Protein AF-A0A2M6K8Z6-F1 (afdb_monomer)

Secondary structure (DSSP, 8-state):
-EEEEEEEEEEEESS-HHHHHHHHHHHHH-TTS---S-SSS-TTEEEEEEEEEEEEEE-TTT-PBEEEEEEESSSS-EEEEEEETTT-TT-----

Sequence (95 aa):
MFYEINIKARADSKLSQKELENQLVIALHNVDSQYSKLDGVDDDLEVTDYEITEATPVCENCNGELEYRMFDIDGINLEERLVCEECGFGKPDLK

pLDDT: mean 71.97, std 15.89, ra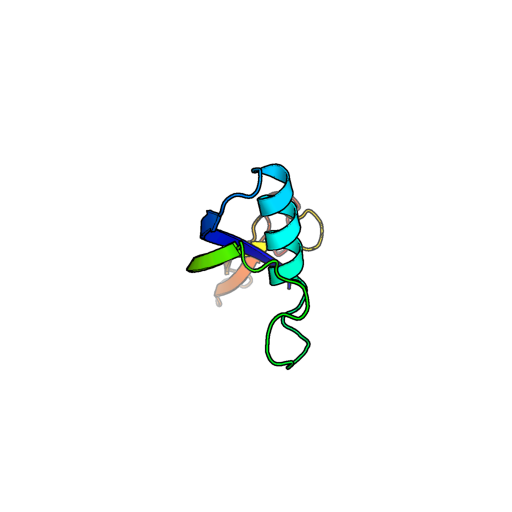nge [40.75, 92.44]

Radius of gyration: 20.35 Å; Cα contacts (8 Å, |Δi|>4): 125; chains: 1; bounding box: 38×21×57 Å

Nearest PDB structures (foldseek):
  5mlc-assembly1_W  TM=4.027E-01  e=8.766E+00  Spinacia oleracea

Mean predicted aligned error: 12.17 Å

Foldseek 3Di:
DDKDWDKDWDKQFPDDPVVVVVVVVVVVVPPVDPDDDDPDPDPGIDGPDMDRDDIFDADPPPRATWDW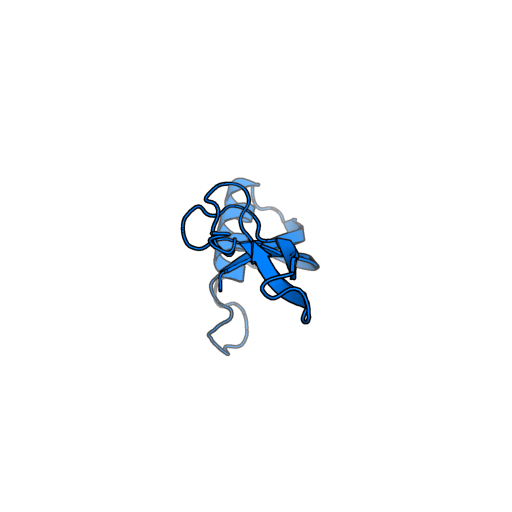DWDDDPVPDIDTFTAGPPPGPGPDPDD

Structure (mmCIF, N/CA/C/O backbone):
data_AF-A0A2M6K8Z6-F1
#
_entry.id   AF-A0A2M6K8Z6-F1
#
loop_
_atom_site.group_PDB
_atom_site.id
_atom_site.type_symbol
_atom_site.label_atom_id
_atom_site.label_alt_id
_atom_site.label_comp_id
_atom_site.label_asym_id
_atom_site.label_entity_id
_atom_site.label_seq_id
_atom_site.pdbx_PDB_ins_code
_atom_site.Cartn_x
_atom_site.Cartn_y
_atom_site.Cartn_z
_atom_site.occupancy
_atom_site.B_iso_or_equiv
_atom_site.auth_seq_id
_atom_site.auth_comp_id
_atom_site.auth_asym_id
_atom_site.auth_atom_id
_atom_site.pdbx_PDB_model_num
ATOM 1 N N . MET A 1 1 ? 12.999 3.986 -3.041 1.00 68.12 1 MET A N 1
ATOM 2 C CA . MET A 1 1 ? 11.987 3.004 -3.475 1.00 68.12 1 MET A CA 1
ATOM 3 C C . MET A 1 1 ? 10.813 3.108 -2.533 1.00 68.12 1 MET A C 1
ATOM 5 O O . MET A 1 1 ? 10.981 2.845 -1.346 1.00 68.12 1 MET A O 1
ATOM 9 N N . PHE A 1 2 ? 9.681 3.563 -3.054 1.00 74.69 2 PHE A N 1
ATOM 10 C CA . PHE A 1 2 ? 8.460 3.777 -2.289 1.00 74.69 2 PHE A CA 1
ATOM 11 C C . PHE A 1 2 ? 7.486 2.639 -2.560 1.00 74.69 2 PHE A C 1
ATOM 13 O O . PHE A 1 2 ? 7.488 2.065 -3.650 1.00 74.69 2 PHE A O 1
ATOM 20 N N . TYR A 1 3 ? 6.671 2.329 -1.560 1.00 72.81 3 TYR A N 1
ATOM 21 C CA . TYR A 1 3 ? 5.648 1.302 -1.642 1.00 72.81 3 TYR A CA 1
ATOM 22 C C . TYR A 1 3 ? 4.331 1.876 -1.142 1.00 72.81 3 TYR A C 1
ATOM 24 O O . TYR A 1 3 ? 4.305 2.553 -0.112 1.00 72.81 3 TYR A O 1
ATOM 32 N N . GLU A 1 4 ? 3.254 1.581 -1.854 1.00 72.94 4 GLU A N 1
ATOM 33 C CA . GLU A 1 4 ? 1.903 1.693 -1.327 1.00 72.94 4 GLU A CA 1
ATOM 34 C C . GLU A 1 4 ? 1.530 0.355 -0.684 1.00 72.94 4 GLU A C 1
ATOM 36 O O . GLU A 1 4 ? 1.722 -0.705 -1.280 1.00 72.94 4 GLU A O 1
ATOM 41 N N . ILE A 1 5 ? 1.048 0.396 0.560 1.00 68.00 5 ILE A N 1
ATOM 42 C CA . ILE A 1 5 ? 0.683 -0.799 1.324 1.00 68.00 5 ILE A CA 1
ATOM 43 C C . ILE A 1 5 ? -0.790 -0.697 1.694 1.00 68.00 5 ILE A C 1
ATOM 45 O O . ILE A 1 5 ? -1.195 0.206 2.427 1.00 68.00 5 ILE A O 1
ATOM 49 N N . ASN A 1 6 ? -1.581 -1.661 1.224 1.00 68.50 6 ASN A N 1
ATOM 50 C CA . ASN A 1 6 ? -2.999 -1.754 1.550 1.00 68.50 6 ASN A CA 1
ATOM 51 C C . ASN A 1 6 ? -3.214 -2.670 2.762 1.00 68.50 6 ASN A C 1
ATOM 53 O O . ASN A 1 6 ? -2.962 -3.880 2.705 1.00 68.50 6 ASN A O 1
ATOM 57 N N . ILE A 1 7 ? -3.712 -2.090 3.857 1.00 68.38 7 ILE A N 1
ATOM 58 C CA . ILE A 1 7 ? -3.983 -2.798 5.112 1.00 68.38 7 ILE A CA 1
ATOM 59 C C . ILE A 1 7 ? -5.490 -2.917 5.295 1.00 68.38 7 ILE A C 1
ATOM 61 O O . ILE A 1 7 ? -6.202 -1.915 5.374 1.00 68.38 7 ILE A O 1
ATOM 65 N N . LYS A 1 8 ? -5.975 -4.155 5.397 1.00 69.94 8 LYS A N 1
ATOM 66 C CA . LYS A 1 8 ? -7.348 -4.437 5.819 1.00 69.94 8 LYS A CA 1
ATOM 67 C C . LYS A 1 8 ? -7.303 -4.902 7.264 1.00 69.94 8 LYS A C 1
ATOM 69 O O . LYS A 1 8 ? -6.630 -5.880 7.577 1.00 69.94 8 LYS A O 1
ATOM 74 N N . ALA A 1 9 ? -8.011 -4.194 8.133 1.00 69.44 9 ALA A N 1
ATOM 75 C CA . ALA A 1 9 ? -8.074 -4.512 9.551 1.00 69.44 9 ALA A CA 1
ATOM 76 C C . ALA A 1 9 ? -9.527 -4.633 10.001 1.00 69.44 9 ALA A C 1
ATOM 78 O O . ALA A 1 9 ? -10.406 -3.913 9.517 1.00 69.44 9 ALA A O 1
ATOM 79 N N . ARG A 1 10 ? -9.768 -5.535 10.954 1.00 69.88 10 ARG A N 1
ATOM 80 C CA . ARG A 1 10 ? -11.042 -5.631 11.664 1.00 69.88 10 ARG A CA 1
ATOM 81 C C . ARG A 1 10 ? -10.808 -5.343 13.140 1.00 69.88 10 ARG A C 1
ATOM 83 O O . ARG A 1 10 ? -10.037 -6.034 13.806 1.00 69.88 10 ARG A O 1
ATOM 90 N N . ALA A 1 11 ? -11.510 -4.337 13.639 1.00 70.62 11 ALA A N 1
ATOM 91 C CA . ALA A 1 11 ? -11.489 -3.951 15.039 1.00 70.62 11 ALA A CA 1
ATOM 92 C C . ALA A 1 11 ? -12.888 -4.094 15.639 1.00 70.62 11 ALA A C 1
ATOM 94 O O . ALA A 1 11 ? -13.884 -3.787 14.975 1.00 70.62 11 ALA A O 1
ATOM 95 N N . ASP A 1 12 ? -12.945 -4.553 16.885 1.00 73.75 12 ASP A N 1
ATOM 96 C CA . ASP A 1 12 ? -14.117 -4.375 17.735 1.00 73.75 12 ASP A CA 1
ATOM 97 C C . ASP A 1 12 ? -13.876 -3.128 18.586 1.00 73.75 12 ASP A C 1
ATOM 99 O O . ASP A 1 12 ? -12.813 -2.975 19.192 1.00 73.75 12 ASP A O 1
ATOM 103 N N . SER A 1 13 ? -14.812 -2.183 18.553 1.00 75.56 13 SER A N 1
ATOM 104 C CA . SER A 1 13 ? -14.652 -0.924 19.265 1.00 75.56 13 SER A CA 1
ATOM 105 C C . SER A 1 13 ? -15.975 -0.212 19.486 1.00 75.56 13 SER A C 1
ATOM 107 O O . SER A 1 13 ? -16.900 -0.283 18.674 1.00 75.56 13 SER A O 1
ATOM 109 N N . LYS A 1 14 ? -16.033 0.536 20.588 1.00 81.25 14 LYS A N 1
ATOM 110 C CA . LYS A 1 14 ? -17.121 1.478 20.887 1.00 81.25 14 LYS A CA 1
ATOM 111 C C . LYS A 1 14 ? -16.870 2.873 20.307 1.00 81.25 14 LYS A C 1
ATOM 113 O O . LYS A 1 14 ? -17.744 3.733 20.413 1.00 81.25 14 LYS A O 1
ATOM 118 N N . LEU A 1 15 ? -15.688 3.101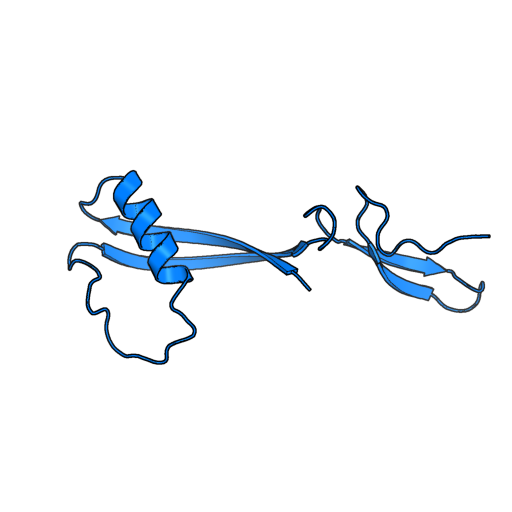 19.735 1.00 79.12 15 LEU A N 1
ATOM 119 C CA . LEU A 1 15 ? -15.280 4.379 19.165 1.00 79.12 15 LEU A CA 1
ATOM 120 C C . LEU A 1 15 ? -16.034 4.678 17.868 1.00 79.12 15 LEU A C 1
ATOM 122 O O . LEU A 1 15 ? -16.457 3.780 17.135 1.00 79.12 15 LEU A O 1
ATOM 126 N N . SER A 1 16 ? -16.186 5.965 17.558 1.00 83.44 16 SER A N 1
ATOM 127 C CA . SER A 1 16 ? -16.749 6.370 16.272 1.00 83.44 16 SER A CA 1
ATOM 128 C C . SER A 1 16 ? -15.782 6.065 15.122 1.00 83.44 16 SER A C 1
ATOM 130 O O . SER A 1 16 ? -14.569 5.982 15.309 1.00 83.44 16 SER A O 1
ATOM 132 N N . GLN A 1 17 ? -16.305 5.969 13.894 1.00 81.88 17 GLN A N 1
ATOM 133 C CA . GLN A 1 17 ? -15.493 5.718 12.695 1.00 81.88 17 GLN A CA 1
ATOM 134 C C . GLN A 1 17 ? -14.299 6.683 12.571 1.00 81.88 17 GLN A C 1
ATOM 136 O O . GLN A 1 17 ? -13.185 6.259 12.285 1.00 81.88 17 GLN A O 1
ATOM 141 N N . LYS A 1 18 ? -14.509 7.978 12.832 1.00 79.69 18 LYS A N 1
ATOM 142 C CA . LYS A 1 18 ? -13.457 8.998 12.720 1.00 79.69 18 LYS A CA 1
ATOM 143 C C . LYS A 1 18 ? -12.356 8.824 13.773 1.00 79.69 18 LYS A C 1
ATOM 145 O O . LYS A 1 18 ? -11.194 9.118 13.514 1.00 79.69 18 LYS A O 1
ATOM 150 N N . GLU A 1 19 ? -12.717 8.379 14.972 1.00 77.31 19 GLU A N 1
ATOM 151 C CA . GLU A 1 19 ? -11.753 8.097 16.041 1.00 77.31 19 GLU A CA 1
ATOM 152 C C . GLU A 1 19 ? -10.958 6.825 15.739 1.00 77.31 19 GLU A C 1
ATOM 154 O O . GLU A 1 19 ? -9.743 6.820 15.928 1.00 77.31 19 GLU A O 1
ATOM 159 N N . LEU A 1 20 ? -11.615 5.802 15.181 1.00 77.69 20 LEU A N 1
ATOM 1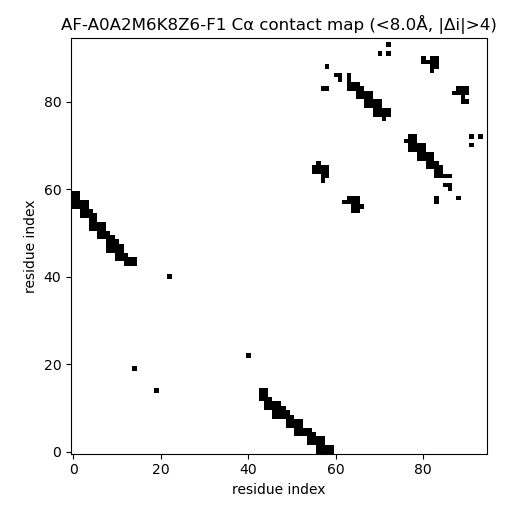60 C CA . LEU A 1 20 ? -10.966 4.587 14.685 1.00 77.69 20 LEU A CA 1
ATOM 161 C C . LEU A 1 20 ? -9.931 4.889 13.599 1.00 77.69 20 LEU A C 1
ATOM 163 O O . LEU A 1 20 ? -8.800 4.421 13.690 1.00 77.69 20 LEU A O 1
ATOM 167 N N . GLU A 1 21 ? -10.291 5.702 12.605 1.00 73.38 21 GLU A N 1
ATOM 168 C CA . GLU A 1 21 ? -9.381 6.111 11.527 1.00 73.38 21 GLU A CA 1
ATOM 169 C C . GLU A 1 21 ? -8.138 6.828 12.080 1.00 73.38 21 GLU A C 1
ATOM 171 O O . GLU A 1 21 ? -7.014 6.503 11.700 1.00 73.38 21 GLU A O 1
ATOM 176 N N . ASN A 1 22 ? -8.312 7.742 13.040 1.00 70.31 22 ASN A N 1
ATOM 177 C CA . ASN A 1 22 ? -7.193 8.453 13.664 1.00 70.31 22 ASN A CA 1
ATOM 178 C C . ASN A 1 22 ? -6.277 7.520 14.472 1.00 70.31 22 ASN A C 1
ATOM 180 O O . ASN A 1 22 ? -5.056 7.640 14.389 1.00 70.31 22 ASN A O 1
ATOM 184 N N . GLN A 1 23 ? -6.848 6.594 15.246 1.00 69.19 23 GLN A N 1
ATOM 185 C CA . GLN A 1 23 ? -6.070 5.647 16.052 1.00 69.19 23 GLN A CA 1
ATOM 186 C C . GLN A 1 23 ? -5.314 4.637 15.181 1.00 69.19 23 GLN A C 1
ATOM 188 O O . GLN A 1 23 ? -4.163 4.314 15.472 1.00 69.19 23 GLN A O 1
ATOM 193 N N . LEU A 1 24 ? -5.908 4.194 14.068 1.00 68.75 24 LEU A N 1
ATOM 194 C CA . LEU A 1 24 ? -5.244 3.305 13.114 1.00 68.75 24 LEU A CA 1
ATOM 195 C C . LEU A 1 24 ? -4.006 3.972 12.489 1.00 68.75 24 LEU A C 1
ATOM 197 O O . LEU A 1 24 ? -2.949 3.351 12.394 1.00 68.75 24 LEU A O 1
ATOM 201 N N . VAL A 1 25 ? -4.109 5.254 12.119 1.00 63.75 25 VAL A N 1
ATOM 202 C CA . VAL A 1 25 ? -2.973 6.038 11.599 1.00 63.75 25 VAL A CA 1
ATOM 203 C C . VAL A 1 25 ? -1.842 6.125 12.631 1.00 63.75 25 VAL A C 1
ATOM 205 O O . VAL A 1 25 ? -0.672 5.986 12.277 1.00 63.75 25 VAL A O 1
ATOM 208 N N . ILE A 1 26 ? -2.179 6.298 13.912 1.00 60.69 26 ILE A N 1
ATOM 209 C CA . ILE A 1 26 ? -1.199 6.346 15.008 1.00 60.69 26 ILE A CA 1
ATOM 210 C C . ILE A 1 26 ? -0.519 4.984 15.205 1.00 60.69 26 ILE A C 1
ATOM 212 O O . ILE A 1 26 ? 0.702 4.932 15.368 1.00 60.69 26 ILE A O 1
ATOM 216 N N . ALA A 1 27 ? -1.278 3.886 15.152 1.00 59.50 27 ALA A N 1
ATOM 217 C CA . ALA A 1 27 ? -0.742 2.533 15.292 1.00 59.50 27 ALA A CA 1
ATOM 218 C C . ALA A 1 27 ? 0.267 2.182 14.181 1.00 59.50 27 ALA A C 1
ATOM 220 O O . ALA A 1 27 ? 1.286 1.550 14.456 1.00 59.50 27 ALA A O 1
ATOM 221 N N . LEU A 1 28 ? 0.030 2.638 12.946 1.00 60.59 28 LEU A N 1
ATOM 222 C CA . LEU A 1 28 ? 0.920 2.389 11.804 1.00 60.59 28 LEU A CA 1
ATOM 223 C C . LEU A 1 28 ? 2.190 3.254 11.805 1.00 60.59 28 LEU A C 1
ATOM 225 O O . LEU A 1 28 ? 3.208 2.845 11.255 1.00 60.59 28 LEU A O 1
ATOM 229 N N . HIS A 1 29 ? 2.159 4.431 12.432 1.00 53.97 29 HIS A N 1
ATOM 230 C CA . HIS A 1 29 ? 3.295 5.359 12.460 1.00 53.97 29 HIS A CA 1
ATOM 231 C C . HIS A 1 29 ? 4.353 5.013 13.535 1.00 53.97 29 HIS A C 1
ATOM 233 O O . HIS A 1 29 ? 5.460 5.547 13.507 1.00 53.97 29 HIS A O 1
ATOM 239 N N . ASN A 1 30 ? 4.055 4.131 14.496 1.00 48.41 30 ASN A N 1
ATOM 240 C CA . ASN A 1 30 ? 4.882 3.927 15.699 1.00 48.41 30 ASN A CA 1
ATOM 241 C C . ASN A 1 30 ? 5.662 2.596 15.751 1.00 48.41 30 ASN A C 1
ATOM 243 O O . ASN A 1 30 ? 6.030 2.139 16.828 1.00 48.41 30 ASN A O 1
ATOM 247 N N . VAL A 1 31 ? 5.951 1.967 14.608 1.00 49.72 31 VAL A N 1
ATOM 248 C CA . VAL A 1 31 ? 6.620 0.645 14.571 1.00 49.72 31 VAL A CA 1
ATOM 249 C C . VAL A 1 31 ? 8.154 0.723 14.733 1.00 49.72 31 VAL A C 1
ATOM 251 O O . VAL A 1 31 ? 8.790 -0.290 15.008 1.00 49.72 31 VAL A O 1
ATOM 254 N N . ASP A 1 32 ? 8.765 1.911 14.629 1.00 44.53 32 ASP A N 1
ATOM 255 C CA . ASP A 1 32 ? 10.223 2.087 14.802 1.00 44.53 32 ASP A CA 1
ATOM 256 C C . ASP A 1 32 ? 10.683 2.126 16.272 1.00 44.53 32 ASP A C 1
ATOM 258 O O . ASP A 1 32 ? 11.873 1.981 16.569 1.00 44.53 32 ASP A O 1
ATOM 262 N N . SER A 1 33 ? 9.765 2.287 17.226 1.00 43.81 33 SER A N 1
ATOM 263 C CA . SER A 1 33 ? 10.084 2.201 18.646 1.00 43.81 33 SER A CA 1
ATOM 264 C C . SER A 1 33 ? 9.784 0.792 19.150 1.00 43.81 33 SER A C 1
ATOM 266 O O . SER A 1 33 ? 8.642 0.398 19.359 1.00 43.81 33 SER A O 1
ATOM 268 N N . GLN A 1 34 ? 10.842 0.014 19.391 1.00 43.94 34 GLN A N 1
ATOM 269 C CA . GLN A 1 34 ? 10.788 -1.177 20.240 1.00 43.94 34 GLN A CA 1
ATOM 270 C C . GLN A 1 34 ? 10.310 -0.780 21.648 1.00 43.94 34 GLN A C 1
ATOM 272 O O . GLN A 1 34 ? 11.131 -0.635 22.547 1.00 43.94 34 GLN A O 1
ATOM 277 N N . TYR A 1 35 ? 9.012 -0.569 21.867 1.00 43.72 35 TYR A N 1
ATOM 278 C CA . TYR A 1 35 ? 8.466 -0.392 23.206 1.00 43.72 35 TYR A CA 1
ATOM 279 C C . TYR A 1 35 ? 7.119 -1.096 23.377 1.00 43.72 35 TYR A C 1
ATOM 281 O O . TYR A 1 35 ? 6.109 -0.812 22.744 1.00 43.72 35 TYR A O 1
ATOM 289 N N . SER A 1 36 ? 7.201 -2.067 24.282 1.00 41.66 36 SER A N 1
ATOM 290 C CA . SER A 1 36 ? 6.173 -2.653 25.128 1.00 41.66 36 SER A CA 1
ATOM 291 C C . SER A 1 36 ? 4.920 -1.806 25.329 1.00 41.66 36 SER A C 1
ATOM 293 O O . SER A 1 36 ? 5.042 -0.660 25.739 1.00 41.66 36 SER A O 1
ATOM 295 N N . LYS A 1 37 ? 3.755 -2.458 25.196 1.00 43.53 37 LYS A N 1
ATOM 296 C CA . LYS A 1 37 ? 2.450 -2.053 25.743 1.00 43.53 37 LYS A CA 1
ATOM 297 C C . LYS A 1 37 ? 2.107 -0.573 25.551 1.00 43.53 37 LYS A C 1
ATOM 299 O O . LYS A 1 37 ? 2.501 0.268 26.340 1.00 43.53 37 LYS A O 1
ATOM 304 N N . LEU A 1 38 ? 1.291 -0.346 24.527 1.00 49.50 38 LEU A N 1
ATOM 305 C CA . LEU A 1 38 ? 0.318 0.733 24.359 1.00 49.50 38 LEU A CA 1
ATOM 306 C C . LEU A 1 38 ? 0.083 1.596 25.621 1.00 49.50 38 LEU A C 1
ATOM 308 O O . LEU A 1 38 ? -0.884 1.384 26.345 1.00 49.50 38 LEU A O 1
ATOM 312 N N . ASP A 1 39 ? 0.921 2.599 25.870 1.00 40.75 39 ASP A N 1
ATOM 313 C CA . ASP A 1 39 ? 0.555 3.706 26.756 1.00 40.75 39 ASP A CA 1
ATOM 314 C C . ASP A 1 39 ? -0.260 4.687 25.905 1.00 40.75 39 ASP A C 1
ATOM 316 O O . ASP A 1 39 ? 0.283 5.584 25.259 1.00 40.75 39 ASP A O 1
ATOM 320 N N . GLY A 1 40 ? -1.575 4.458 25.839 1.00 43.12 40 GLY A N 1
ATOM 321 C CA . GLY A 1 40 ? -2.526 5.396 25.232 1.00 43.12 40 GLY A CA 1
ATOM 322 C C . GLY A 1 40 ? -3.432 4.846 24.131 1.00 43.12 40 GLY A C 1
ATOM 323 O O . GLY A 1 40 ? -4.201 5.624 23.568 1.00 43.12 40 GLY A O 1
ATOM 324 N N . VAL A 1 41 ? -3.396 3.542 23.835 1.00 46.22 41 VAL A N 1
ATOM 325 C CA . VAL A 1 41 ? -4.566 2.913 23.203 1.00 46.22 41 VAL A CA 1
ATOM 326 C C . VAL A 1 41 ? -5.585 2.765 24.312 1.00 46.22 41 VAL A C 1
ATOM 328 O O . VAL A 1 41 ? -5.340 2.061 25.287 1.00 46.22 41 VAL A O 1
ATOM 331 N N . ASP A 1 42 ? -6.663 3.531 24.193 1.00 48.03 42 ASP A N 1
ATOM 332 C CA . ASP A 1 42 ? -7.841 3.393 25.037 1.00 48.03 42 ASP A CA 1
ATOM 333 C C . ASP A 1 42 ? -8.201 1.902 25.132 1.00 48.03 42 ASP A C 1
ATOM 335 O O . ASP A 1 42 ? -8.146 1.198 24.119 1.00 48.03 42 ASP A O 1
ATOM 339 N N . ASP A 1 43 ? -8.597 1.418 26.312 1.00 53.62 43 ASP A N 1
ATOM 340 C CA . ASP A 1 43 ? -8.975 0.007 26.540 1.00 53.62 43 ASP A CA 1
ATOM 341 C C . ASP A 1 43 ? -10.131 -0.464 25.614 1.00 53.62 43 ASP A C 1
ATOM 343 O O . ASP A 1 43 ? -10.502 -1.637 25.607 1.00 53.62 43 ASP A O 1
ATOM 347 N N . ASP A 1 44 ? -10.719 0.448 24.833 1.00 54.25 44 ASP A N 1
ATOM 348 C CA . ASP A 1 44 ? -11.838 0.251 23.915 1.00 54.25 44 ASP A CA 1
ATOM 349 C C . ASP A 1 44 ? -11.443 -0.040 22.446 1.00 54.25 44 ASP A C 1
ATOM 351 O O . ASP A 1 44 ? -12.334 -0.097 21.588 1.00 54.25 44 ASP A O 1
ATOM 355 N N . LEU A 1 45 ? -10.155 -0.210 22.111 1.00 50.09 45 LEU A N 1
ATOM 356 C CA . LEU A 1 45 ? -9.721 -0.580 20.754 1.00 50.09 45 LEU A CA 1
ATOM 357 C C . LEU A 1 45 ? -8.813 -1.813 20.741 1.00 50.09 45 LEU A C 1
ATOM 359 O O . LEU A 1 45 ? -7.613 -1.731 21.000 1.00 50.09 45 LEU A O 1
ATOM 363 N N . GLU A 1 46 ? -9.378 -2.948 20.334 1.00 58.38 46 GLU A N 1
ATOM 364 C CA . GLU A 1 46 ? -8.631 -4.182 20.103 1.00 58.38 46 GLU A CA 1
ATOM 365 C C . GLU A 1 46 ? -8.586 -4.492 18.599 1.00 58.38 46 GLU A C 1
ATOM 367 O O . GLU A 1 46 ? -9.607 -4.774 17.961 1.00 58.38 46 GLU A O 1
ATOM 372 N N . VAL A 1 47 ? -7.387 -4.432 18.005 1.00 57.94 47 VAL A N 1
ATOM 373 C CA . VAL A 1 47 ? -7.168 -4.917 16.635 1.00 57.94 47 VAL A CA 1
ATOM 374 C C . VAL A 1 47 ? -7.103 -6.436 16.690 1.00 57.94 47 VAL A C 1
ATOM 376 O O . VAL A 1 47 ? -6.091 -7.016 17.075 1.00 57.94 47 VAL A O 1
ATOM 379 N N . THR A 1 48 ? -8.211 -7.072 16.325 1.00 54.59 48 THR A N 1
ATOM 380 C CA . THR A 1 48 ? -8.352 -8.532 16.411 1.00 54.59 48 THR A CA 1
ATOM 381 C C . THR A 1 48 ? -7.681 -9.275 15.257 1.00 54.59 48 THR A C 1
ATOM 383 O O . THR A 1 48 ? -7.318 -10.437 15.419 1.00 54.59 48 THR A O 1
ATOM 386 N N . ASP A 1 49 ? -7.522 -8.619 14.103 1.00 49.62 49 ASP A N 1
ATOM 387 C CA . ASP A 1 49 ? -6.911 -9.202 12.908 1.00 49.62 49 ASP A CA 1
ATOM 388 C C . ASP A 1 49 ? -6.468 -8.108 11.920 1.00 49.62 49 ASP A C 1
ATOM 390 O O . ASP A 1 49 ? -7.141 -7.074 11.784 1.00 49.62 49 ASP A O 1
ATOM 394 N N . TYR A 1 50 ? -5.358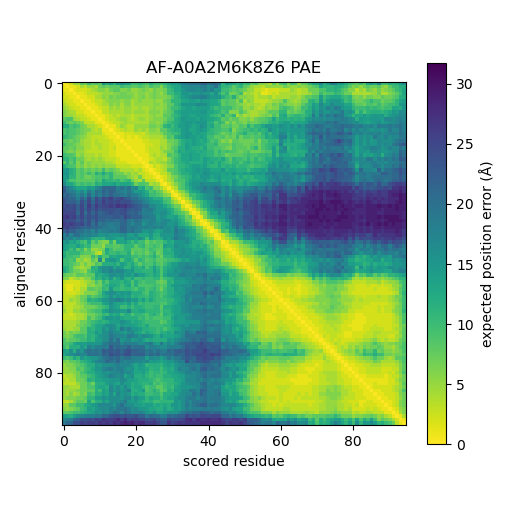 -8.341 11.217 1.00 59.00 50 TYR A N 1
ATOM 395 C CA . TYR A 1 50 ? -4.914 -7.508 10.099 1.00 59.00 50 TYR A CA 1
ATOM 396 C C . TYR A 1 50 ? -4.234 -8.353 9.021 1.00 59.00 50 TYR A C 1
ATOM 398 O O . TYR A 1 50 ? -3.440 -9.245 9.311 1.00 59.00 50 TYR A O 1
ATOM 406 N N . GLU A 1 51 ? -4.510 -8.025 7.761 1.00 57.06 51 GLU A N 1
ATOM 407 C CA . GLU A 1 51 ? -3.864 -8.643 6.606 1.00 57.06 51 GLU A CA 1
ATOM 408 C C . GLU A 1 51 ? -3.153 -7.566 5.783 1.00 57.06 51 GLU A C 1
ATOM 410 O O . GLU A 1 51 ? -3.756 -6.566 5.372 1.00 57.06 51 GLU A O 1
ATOM 415 N N . ILE A 1 52 ? -1.856 -7.777 5.540 1.00 62.66 52 ILE A N 1
ATOM 416 C CA . ILE A 1 52 ? -1.113 -7.029 4.526 1.00 62.66 52 ILE A CA 1
ATOM 417 C C . ILE A 1 52 ? -1.487 -7.660 3.197 1.00 62.66 52 ILE A C 1
ATOM 419 O O . ILE A 1 52 ? -1.035 -8.757 2.879 1.00 62.66 52 ILE A O 1
ATOM 423 N N . THR A 1 53 ? -2.363 -6.985 2.465 1.00 63.16 53 THR A N 1
ATOM 424 C CA . THR A 1 53 ? -2.938 -7.580 1.261 1.00 63.16 53 THR A CA 1
ATOM 425 C C . THR A 1 53 ? -1.967 -7.506 0.092 1.00 63.16 53 THR A C 1
ATOM 427 O O . THR A 1 53 ? -1.664 -8.535 -0.500 1.00 63.16 53 THR A O 1
ATOM 430 N N . GLU A 1 54 ? -1.425 -6.322 -0.206 1.00 67.50 54 GLU A 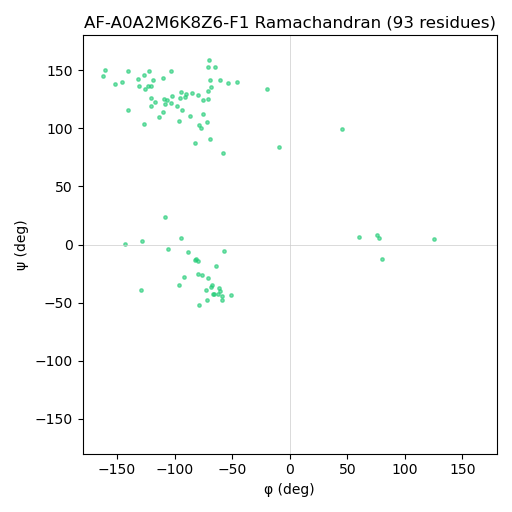N 1
ATOM 431 C CA . GLU A 1 54 ? -0.513 -6.097 -1.332 1.00 67.50 54 GLU A CA 1
ATOM 432 C C . GLU A 1 54 ? 0.432 -4.925 -1.009 1.00 67.50 54 GLU A C 1
ATOM 434 O O . GLU A 1 54 ? 0.011 -3.918 -0.429 1.00 67.50 54 GLU A O 1
ATOM 439 N N . ALA A 1 55 ? 1.716 -5.080 -1.350 1.00 75.88 55 ALA A N 1
ATOM 440 C CA . ALA A 1 55 ? 2.715 -4.017 -1.303 1.00 75.88 55 ALA A CA 1
ATOM 441 C C . ALA A 1 55 ? 3.157 -3.713 -2.735 1.00 75.88 55 ALA A C 1
ATOM 443 O O . ALA A 1 55 ? 3.837 -4.525 -3.366 1.00 75.88 55 ALA A O 1
ATOM 444 N N . THR A 1 56 ? 2.766 -2.547 -3.233 1.00 81.56 56 THR A N 1
ATOM 445 C CA . THR A 1 56 ? 2.937 -2.172 -4.636 1.00 81.56 56 THR A CA 1
ATOM 446 C C . THR A 1 56 ? 4.014 -1.098 -4.751 1.00 81.56 56 THR A C 1
ATOM 448 O O . THR A 1 56 ? 3.926 -0.081 -4.060 1.00 81.56 56 THR A O 1
ATOM 451 N N . PRO A 1 57 ? 5.061 -1.282 -5.573 1.00 86.12 57 PRO A N 1
ATOM 452 C CA . PRO A 1 57 ? 6.078 -0.256 -5.755 1.00 86.12 57 PRO A CA 1
ATOM 453 C C . PRO A 1 57 ? 5.482 0.954 -6.488 1.00 86.12 57 PRO A C 1
ATOM 455 O O . PRO A 1 57 ? 4.789 0.802 -7.490 1.00 86.12 57 PRO A O 1
ATOM 458 N N . VAL A 1 58 ? 5.777 2.164 -6.011 1.00 92.00 58 VAL A N 1
ATOM 459 C CA . VAL A 1 58 ? 5.263 3.415 -6.595 1.00 92.00 58 VAL A CA 1
ATOM 460 C C . VAL A 1 58 ? 6.387 4.352 -7.026 1.00 92.00 58 VAL A C 1
ATOM 462 O O . VAL A 1 58 ? 7.493 4.361 -6.474 1.00 92.00 58 VAL A O 1
ATOM 465 N N . CYS A 1 59 ? 6.107 5.136 -8.061 1.00 89.44 59 CYS A N 1
ATOM 466 C CA . CYS A 1 59 ? 7.052 6.035 -8.695 1.00 89.44 59 CYS A CA 1
ATOM 467 C C . CYS A 1 59 ? 7.293 7.275 -7.833 1.00 89.44 59 CYS A C 1
ATOM 469 O O . CYS A 1 59 ? 6.372 8.040 -7.571 1.00 89.44 59 CYS A O 1
ATOM 471 N N . GLU A 1 60 ? 8.553 7.550 -7.492 1.00 86.81 60 GLU A N 1
ATOM 472 C CA . GLU A 1 60 ? 8.916 8.686 -6.625 1.00 86.81 60 GLU A CA 1
ATOM 473 C C . GLU A 1 60 ? 8.583 10.059 -7.243 1.00 86.81 60 GLU A C 1
ATOM 475 O O . GLU A 1 60 ? 8.535 11.065 -6.542 1.00 86.81 60 GLU A O 1
ATOM 480 N N . ASN A 1 61 ? 8.377 10.115 -8.563 1.00 86.94 61 ASN A N 1
ATOM 481 C CA . ASN A 1 61 ? 8.166 11.361 -9.297 1.00 86.94 61 ASN A CA 1
ATOM 482 C C . ASN A 1 61 ? 6.684 11.753 -9.433 1.00 86.94 61 ASN A C 1
ATOM 484 O O . ASN A 1 61 ? 6.369 12.931 -9.581 1.00 86.94 61 ASN A O 1
ATOM 488 N N . CYS A 1 62 ? 5.773 10.778 -9.437 1.00 89.25 62 CYS A N 1
ATOM 489 C CA . CYS A 1 62 ? 4.348 11.022 -9.706 1.00 89.25 62 CYS A CA 1
ATOM 490 C C . CYS A 1 62 ? 3.387 10.169 -8.871 1.00 89.25 62 CYS A C 1
ATOM 492 O O . CYS A 1 62 ? 2.181 10.310 -9.024 1.00 89.25 62 CYS A O 1
ATOM 494 N N . ASN A 1 63 ? 3.905 9.307 -7.992 1.00 86.56 63 ASN A N 1
ATOM 495 C CA . ASN A 1 63 ? 3.160 8.331 -7.193 1.00 86.56 63 ASN A CA 1
ATOM 496 C C . ASN A 1 63 ? 2.364 7.284 -7.993 1.00 86.56 63 ASN A C 1
ATOM 498 O O . ASN A 1 63 ? 1.665 6.485 -7.383 1.00 86.56 63 ASN A O 1
ATOM 502 N N . GLY A 1 64 ? 2.496 7.237 -9.322 1.00 87.06 64 GLY A N 1
ATOM 503 C CA . GLY A 1 64 ? 1.926 6.164 -10.136 1.00 87.06 64 GLY A CA 1
ATOM 504 C C . GLY A 1 64 ? 2.570 4.806 -9.840 1.00 87.06 64 GLY A C 1
ATOM 505 O O . GLY A 1 64 ? 3.739 4.733 -9.449 1.00 87.06 64 GLY A O 1
ATOM 506 N N . GLU A 1 65 ? 1.823 3.728 -10.051 1.00 89.88 65 GLU A N 1
ATOM 507 C CA . GLU A 1 65 ? 2.288 2.349 -9.869 1.00 89.88 65 GLU A CA 1
ATOM 508 C C . GLU A 1 65 ? 3.479 2.017 -10.791 1.00 89.88 65 GLU A C 1
ATOM 510 O O . GLU A 1 65 ? 3.565 2.484 -11.934 1.00 89.88 65 GLU A O 1
ATOM 515 N N . LEU A 1 66 ? 4.437 1.245 -10.268 1.00 91.12 66 LEU A N 1
ATOM 516 C CA . LEU A 1 66 ? 5.582 0.737 -11.016 1.00 91.12 66 LEU A CA 1
ATOM 517 C C . LEU A 1 66 ? 5.368 -0.731 -11.384 1.00 91.12 66 LEU A C 1
ATOM 519 O O . LEU A 1 66 ? 5.179 -1.580 -10.520 1.00 91.12 66 LEU A O 1
ATOM 523 N N . GLU A 1 67 ? 5.518 -1.046 -12.664 1.00 91.12 67 GLU A N 1
ATOM 524 C CA . GLU A 1 67 ? 5.429 -2.415 -13.170 1.00 91.12 67 GLU A CA 1
ATOM 525 C C . GLU A 1 67 ? 6.798 -2.914 -13.628 1.00 91.12 67 GLU A C 1
ATOM 527 O O . GLU A 1 67 ? 7.576 -2.170 -14.234 1.00 91.12 67 GLU A O 1
ATOM 532 N N . TYR A 1 68 ? 7.088 -4.195 -13.402 1.00 89.62 68 TYR A N 1
ATOM 533 C CA . TYR A 1 68 ? 8.251 -4.836 -14.009 1.00 89.62 68 TYR A CA 1
ATOM 534 C C . TYR A 1 68 ? 8.022 -5.030 -15.508 1.00 89.62 68 TYR A C 1
ATOM 536 O O . TYR A 1 68 ? 7.042 -5.644 -15.933 1.00 89.62 68 TYR A O 1
ATOM 544 N N . ARG A 1 69 ? 8.950 -4.524 -16.320 1.00 89.25 69 ARG A N 1
ATOM 545 C CA . ARG A 1 69 ? 8.959 -4.706 -17.773 1.00 89.25 69 ARG A CA 1
ATOM 546 C C . ARG A 1 69 ? 10.331 -5.146 -18.247 1.00 89.25 69 ARG A C 1
ATOM 548 O O . ARG A 1 69 ? 11.351 -4.670 -17.757 1.00 89.25 69 ARG A O 1
ATOM 555 N N . MET A 1 70 ? 10.336 -6.039 -19.229 1.00 90.00 70 MET A N 1
ATOM 556 C CA . MET A 1 70 ? 11.546 -6.468 -19.922 1.00 90.00 70 MET A CA 1
ATOM 557 C C . MET A 1 70 ? 11.735 -5.646 -21.192 1.00 90.00 70 MET A C 1
ATOM 559 O O . MET A 1 70 ? 10.809 -5.513 -21.994 1.00 90.00 70 MET A O 1
ATOM 563 N N . PHE A 1 71 ? 12.942 -5.131 -21.383 1.00 87.81 71 PHE A N 1
ATOM 564 C CA . PHE A 1 71 ? 13.342 -4.409 -22.582 1.00 87.81 71 PHE A CA 1
ATOM 565 C C . PHE A 1 71 ? 14.513 -5.113 -23.249 1.00 87.81 71 PHE A C 1
ATOM 567 O O . PHE A 1 71 ? 15.467 -5.506 -22.583 1.00 87.81 71 PHE A O 1
ATOM 574 N N . ASP A 1 72 ? 14.448 -5.226 -24.570 1.00 86.88 72 ASP A N 1
ATOM 575 C CA . ASP A 1 72 ? 15.606 -5.559 -25.389 1.00 86.88 72 ASP A CA 1
ATOM 576 C C . ASP A 1 72 ? 16.339 -4.257 -25.729 1.00 86.88 72 ASP A C 1
ATOM 578 O O . ASP A 1 72 ? 15.791 -3.394 -26.419 1.00 86.88 72 ASP A O 1
ATOM 582 N N . ILE A 1 73 ? 17.533 -4.076 -25.164 1.00 80.75 73 ILE A N 1
ATOM 583 C CA . ILE A 1 73 ? 18.305 -2.832 -25.297 1.00 80.75 73 ILE A CA 1
ATOM 584 C C . ILE A 1 73 ? 19.340 -2.935 -26.425 1.00 80.75 73 ILE A C 1
ATOM 586 O O . ILE A 1 73 ? 19.621 -1.938 -27.091 1.00 80.75 73 ILE A O 1
ATOM 590 N N . ASP A 1 74 ? 19.922 -4.118 -26.637 1.00 80.25 74 ASP A N 1
ATOM 591 C CA . ASP A 1 74 ? 21.081 -4.334 -27.514 1.00 80.25 74 ASP A CA 1
ATOM 592 C C . ASP A 1 74 ? 20.887 -5.457 -28.556 1.00 80.25 74 ASP A C 1
ATOM 594 O O . ASP A 1 74 ? 21.804 -5.742 -29.329 1.00 80.25 74 ASP A O 1
ATOM 598 N N . GLY A 1 75 ? 19.705 -6.078 -28.615 1.00 80.56 75 GLY A N 1
ATOM 599 C CA . GLY A 1 75 ? 19.383 -7.202 -29.497 1.00 80.56 75 GLY A CA 1
ATOM 600 C C . GLY A 1 75 ? 19.942 -8.546 -29.023 1.00 80.56 75 GLY A C 1
ATOM 601 O O . GLY A 1 75 ? 19.877 -9.531 -29.763 1.00 80.56 75 GLY A O 1
ATOM 602 N N . ILE A 1 76 ? 20.554 -8.588 -27.835 1.00 80.75 76 ILE A N 1
ATOM 603 C CA . ILE A 1 76 ? 21.273 -9.751 -27.300 1.00 80.75 76 ILE A CA 1
ATOM 604 C C . ILE A 1 76 ? 20.795 -10.079 -25.881 1.00 80.75 76 ILE A C 1
ATOM 606 O O . ILE A 1 76 ? 20.647 -11.255 -25.545 1.00 80.75 76 ILE A O 1
ATOM 610 N N . ASN A 1 77 ? 20.532 -9.064 -25.058 1.00 81.75 77 ASN A N 1
ATOM 611 C CA . ASN A 1 77 ? 20.173 -9.188 -23.654 1.00 81.75 77 ASN A CA 1
ATOM 612 C C . ASN A 1 77 ? 18.831 -8.511 -23.358 1.00 81.75 77 ASN A C 1
ATOM 614 O O . ASN A 1 77 ? 18.572 -7.377 -23.761 1.00 81.75 77 ASN A O 1
ATOM 618 N N . LEU A 1 78 ? 18.004 -9.203 -22.574 1.00 88.06 78 LEU A N 1
ATOM 619 C CA . LEU A 1 78 ? 16.799 -8.629 -21.988 1.00 88.06 78 LEU A CA 1
ATOM 620 C C . LEU A 1 78 ? 17.135 -8.042 -20.617 1.00 88.06 78 LEU A C 1
ATOM 622 O O . LEU A 1 78 ? 17.670 -8.738 -19.754 1.00 88.06 78 LEU A O 1
ATOM 626 N N . GLU A 1 79 ? 16.783 -6.778 -20.410 1.00 88.56 79 GLU A N 1
ATOM 627 C CA . GLU A 1 79 ? 16.887 -6.107 -19.120 1.00 88.56 79 GLU A CA 1
ATOM 628 C C . GLU A 1 79 ? 15.506 -5.912 -18.499 1.00 88.56 79 GLU A C 1
ATOM 630 O O . GLU A 1 79 ? 14.625 -5.284 -19.087 1.00 88.56 79 GLU A O 1
ATOM 635 N N . GLU A 1 80 ? 15.329 -6.417 -17.281 1.00 89.88 80 GLU A N 1
ATOM 636 C CA . GLU A 1 80 ? 14.141 -6.153 -16.474 1.00 89.88 80 GLU A CA 1
ATOM 637 C C . GLU A 1 80 ? 14.300 -4.836 -15.703 1.00 89.88 80 GLU A C 1
ATOM 639 O O . GLU A 1 80 ? 15.319 -4.593 -15.050 1.00 89.88 80 GLU A O 1
ATOM 644 N N . ARG A 1 81 ? 13.290 -3.967 -15.785 1.00 90.06 81 ARG A N 1
ATOM 645 C CA . ARG A 1 81 ? 13.264 -2.655 -15.130 1.00 90.06 81 ARG A CA 1
ATOM 646 C C . ARG A 1 81 ? 11.873 -2.357 -14.580 1.00 90.06 81 ARG A C 1
ATOM 648 O O . ARG A 1 81 ? 10.874 -2.763 -15.166 1.00 90.06 81 ARG A O 1
ATOM 655 N N . LEU A 1 82 ? 11.815 -1.601 -13.486 1.00 90.44 82 LEU A N 1
ATOM 656 C CA . LEU A 1 82 ? 10.567 -1.013 -12.995 1.00 90.44 82 LEU A CA 1
ATOM 657 C C . LEU A 1 82 ? 10.231 0.233 -13.802 1.00 90.44 82 LEU A C 1
ATOM 659 O O . LEU A 1 82 ? 11.065 1.130 -13.940 1.00 90.44 82 LEU A O 1
ATOM 663 N N . VAL A 1 83 ? 9.006 0.286 -14.309 1.00 92.06 83 VAL A N 1
ATOM 664 C CA . VAL A 1 83 ? 8.545 1.328 -15.218 1.00 92.06 83 VAL A CA 1
ATOM 665 C C . VAL A 1 83 ? 7.293 1.984 -14.676 1.00 92.06 83 VAL A C 1
ATOM 667 O O . VAL A 1 83 ? 6.354 1.301 -14.284 1.00 92.06 83 VAL A O 1
ATOM 670 N N . CYS A 1 84 ? 7.267 3.314 -14.715 1.00 92.44 84 CYS A N 1
ATOM 671 C CA . CYS A 1 84 ? 6.044 4.076 -14.509 1.00 92.44 84 CYS A CA 1
ATOM 672 C C . CYS A 1 84 ? 5.456 4.459 -15.867 1.00 92.44 84 CYS A C 1
ATOM 674 O O . CYS A 1 84 ? 6.091 5.185 -16.640 1.00 92.44 84 CYS A O 1
ATOM 676 N N . GLU A 1 85 ? 4.237 4.015 -16.160 1.00 90.25 85 GLU A N 1
ATOM 677 C CA . GLU A 1 85 ? 3.572 4.355 -17.421 1.00 90.25 85 GLU A CA 1
ATOM 678 C C . GLU A 1 85 ? 3.139 5.819 -17.498 1.00 90.25 85 GLU A C 1
ATOM 680 O O . GLU A 1 85 ? 3.137 6.388 -18.589 1.00 90.25 85 GLU A O 1
ATOM 685 N N . GLU A 1 86 ? 2.837 6.440 -16.358 1.00 89.75 86 GLU A N 1
ATOM 686 C CA . GLU A 1 86 ? 2.312 7.805 -16.303 1.00 89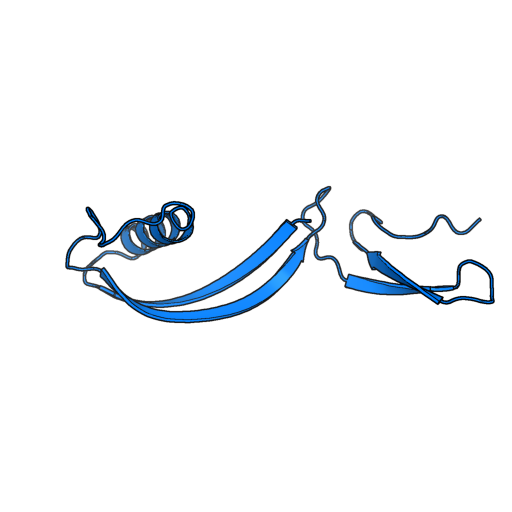.75 86 GLU A CA 1
ATOM 687 C C . GLU A 1 86 ? 3.369 8.857 -16.641 1.00 89.75 86 GLU A C 1
ATOM 689 O O . GLU A 1 86 ? 3.129 9.746 -17.457 1.00 89.75 86 GLU A O 1
ATOM 694 N N . CYS A 1 87 ? 4.554 8.757 -16.031 1.00 89.81 87 CYS A N 1
ATOM 695 C CA . CYS A 1 87 ? 5.629 9.732 -16.230 1.00 89.81 87 CYS A CA 1
ATOM 696 C C . CYS A 1 87 ? 6.784 9.218 -17.100 1.00 89.81 87 CYS A C 1
ATOM 698 O O . CYS A 1 87 ? 7.715 9.969 -17.384 1.00 89.81 87 CYS A O 1
ATOM 700 N N . GLY A 1 88 ? 6.748 7.948 -17.516 1.00 87.75 88 GLY A N 1
ATOM 701 C CA . GLY A 1 88 ? 7.784 7.335 -18.349 1.00 87.75 88 GLY A CA 1
ATOM 702 C C . GLY A 1 88 ? 9.072 6.971 -17.605 1.00 87.75 88 GLY A C 1
ATOM 703 O O . GLY A 1 88 ? 10.045 6.580 -18.248 1.00 87.75 88 GLY A O 1
ATOM 704 N N . PHE A 1 89 ? 9.099 7.070 -16.271 1.00 89.19 89 PHE A N 1
ATOM 705 C CA . PHE A 1 89 ? 10.237 6.621 -15.467 1.00 89.19 89 PHE A CA 1
ATOM 706 C C . PHE A 1 89 ? 10.595 5.164 -15.792 1.00 89.19 89 PHE A C 1
ATOM 708 O O . PHE A 1 89 ? 9.710 4.327 -15.948 1.00 89.19 89 PHE A O 1
ATOM 715 N N . GLY A 1 90 ? 11.892 4.863 -15.886 1.00 86.81 90 GLY A N 1
ATOM 716 C CA . GLY A 1 90 ? 12.401 3.510 -16.131 1.00 86.81 90 GLY A CA 1
ATOM 717 C C . GLY A 1 90 ? 12.360 3.050 -17.592 1.00 86.81 90 GLY A C 1
ATOM 718 O O . GLY A 1 90 ? 13.022 2.062 -17.919 1.00 86.81 90 GLY A O 1
ATOM 719 N N . LYS A 1 91 ? 11.662 3.770 -18.487 1.00 88.62 91 LYS A N 1
ATOM 720 C CA . LYS A 1 91 ? 11.669 3.473 -19.927 1.00 88.62 91 LYS A CA 1
ATOM 721 C C . LYS A 1 91 ? 13.033 3.836 -20.533 1.00 88.62 91 LYS A C 1
ATOM 723 O O . LYS A 1 91 ? 13.537 4.928 -20.269 1.00 88.62 91 LYS A O 1
ATOM 728 N N . PRO A 1 92 ? 13.655 2.947 -21.323 1.00 82.50 92 PRO A N 1
ATOM 729 C CA . PRO A 1 92 ? 14.896 3.265 -22.015 1.00 82.50 92 PRO A CA 1
ATOM 730 C C . PRO A 1 92 ? 14.651 4.296 -23.125 1.00 82.50 92 PRO A C 1
ATOM 732 O O . PRO A 1 92 ? 13.657 4.216 -23.848 1.00 82.50 92 PRO A O 1
ATOM 735 N N . ASP A 1 93 ? 15.587 5.233 -23.291 1.00 73.31 93 ASP A N 1
ATOM 736 C CA . ASP A 1 93 ? 15.657 6.080 -24.484 1.00 73.31 93 ASP A CA 1
ATOM 737 C C . ASP A 1 93 ? 16.074 5.207 -25.673 1.00 73.31 93 ASP A C 1
ATOM 739 O O . ASP A 1 93 ? 17.262 4.997 -25.935 1.00 73.31 93 ASP A O 1
ATOM 743 N N . LEU A 1 94 ? 15.087 4.656 -26.376 1.00 60.19 94 LEU A N 1
ATOM 744 C CA . LEU A 1 94 ? 15.304 3.952 -27.634 1.00 60.19 94 LEU A CA 1
ATOM 745 C C . LEU A 1 94 ? 15.652 5.000 -28.702 1.00 60.19 94 LEU A C 1
ATOM 747 O O . LEU A 1 94 ? 14.791 5.775 -29.120 1.00 60.19 94 LEU A O 1
ATOM 751 N N . LYS A 1 95 ? 16.931 5.062 -29.082 1.00 48.16 95 LYS A N 1
ATOM 752 C CA . LYS A 1 95 ? 17.430 5.886 -30.191 1.00 48.16 95 LYS A CA 1
ATOM 753 C C . LYS A 1 95 ? 17.3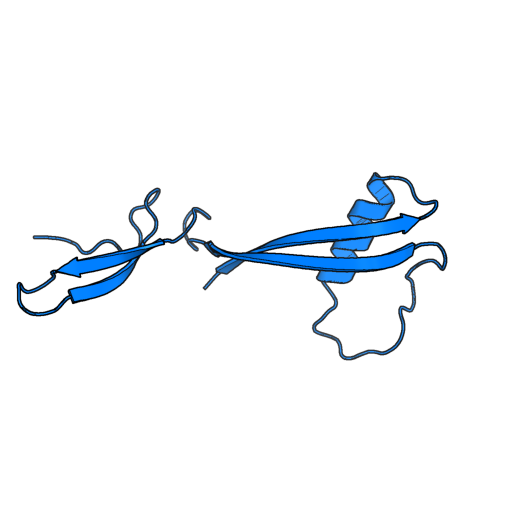47 5.157 -31.521 1.00 48.16 95 LYS A C 1
ATOM 755 O O . LYS A 1 95 ? 17.636 3.942 -31.538 1.00 48.16 95 LYS A O 1
#

Organism: NCBI:txid1974570

Solvent-accessible surface area (backbone atoms 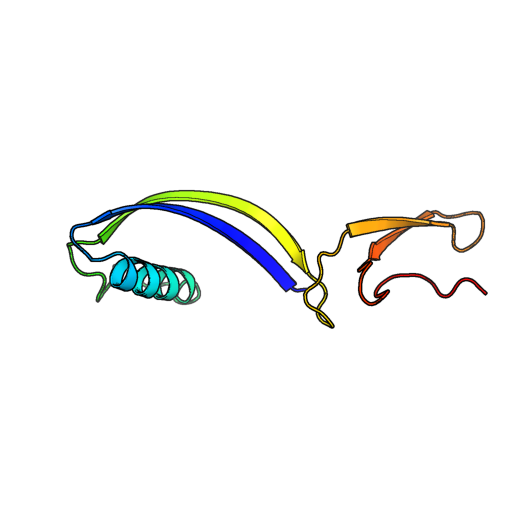only — not comparable to full-atom values): 6207 Å² total; per-residue (Å²): 140,47,68,50,71,48,75,53,71,50,67,60,59,86,62,52,71,72,57,47,55,54,52,51,55,52,64,68,70,52,74,87,57,95,66,80,76,76,89,76,63,57,98,54,64,48,79,78,47,76,44,84,72,52,79,44,46,29,32,95,89,75,66,42,62,43,44,85,42,76,41,74,81,77,87,82,51,76,45,77,38,59,28,22,81,87,83,47,47,64,62,77,88,85,127